Protein AF-A0A3B0YC83-F1 (afdb_monomer_lite)

Structure (mmCIF, N/CA/C/O backbone):
data_AF-A0A3B0YC83-F1
#
_entry.id   AF-A0A3B0YC83-F1
#
loop_
_atom_site.group_PDB
_atom_site.id
_atom_site.type_symbol
_atom_site.label_atom_id
_atom_site.label_alt_id
_atom_site.label_comp_id
_atom_site.label_asym_id
_atom_site.label_entity_id
_atom_site.label_seq_id
_atom_site.pdbx_PDB_ins_code
_atom_site.Cartn_x
_atom_site.Cartn_y
_atom_site.Cartn_z
_atom_site.occupancy
_atom_site.B_iso_or_equiv
_atom_site.auth_seq_id
_atom_site.auth_comp_id
_atom_site.auth_asym_id
_atom_site.auth_atom_id
_atom_site.pdbx_PDB_model_num
ATOM 1 N N . PRO A 1 1 ? -12.506 -24.930 13.832 1.00 79.00 1 PRO A N 1
ATOM 2 C CA . PRO A 1 1 ? -11.379 -23.990 14.072 1.00 79.00 1 PRO A CA 1
ATOM 3 C C . PRO A 1 1 ? -11.512 -22.737 13.192 1.00 79.00 1 PRO A C 1
ATOM 5 O O . PRO A 1 1 ? -11.864 -22.870 12.024 1.00 79.00 1 PRO A O 1
ATOM 8 N N . LYS A 1 2 ? -11.282 -21.534 13.737 1.00 77.00 2 LYS A N 1
ATOM 9 C CA . LYS A 1 2 ? -11.316 -20.292 12.945 1.00 77.00 2 LYS A CA 1
ATOM 10 C C . LYS A 1 2 ? -10.112 -20.264 11.984 1.00 77.00 2 LYS A C 1
ATOM 12 O O . LYS A 1 2 ? -9.010 -20.570 12.439 1.00 77.00 2 LYS A O 1
ATOM 17 N N . PRO A 1 3 ? -10.287 -19.893 10.701 1.00 84.69 3 PRO A N 1
ATOM 18 C CA . PRO A 1 3 ? -9.172 -19.749 9.769 1.00 84.69 3 PRO A CA 1
ATOM 19 C C . PRO A 1 3 ? -8.126 -18.753 10.277 1.00 84.69 3 PRO A C 1
ATOM 21 O O . PRO A 1 3 ? -8.469 -17.759 10.934 1.00 84.69 3 PRO A O 1
ATOM 24 N N . ALA A 1 4 ? -6.860 -19.010 9.945 1.00 89.06 4 ALA A N 1
ATOM 25 C CA . ALA A 1 4 ? -5.766 -18.103 10.262 1.00 89.06 4 ALA A CA 1
ATOM 26 C C . ALA A 1 4 ? -6.058 -16.706 9.691 1.00 89.06 4 ALA A C 1
ATOM 28 O O . ALA A 1 4 ? -6.498 -16.561 8.551 1.00 89.06 4 ALA A O 1
ATOM 29 N N . GLN A 1 5 ? -5.855 -15.673 10.510 1.00 91.50 5 GLN A N 1
ATOM 30 C CA . GLN A 1 5 ? -5.961 -14.294 10.039 1.00 91.50 5 GLN A CA 1
ATOM 31 C C . GLN A 1 5 ? -4.684 -13.916 9.276 1.00 91.50 5 GLN A C 1
ATOM 33 O O . GLN A 1 5 ? -3.607 -14.318 9.717 1.00 91.50 5 GLN A O 1
ATOM 38 N N . PRO A 1 6 ? -4.776 -13.108 8.203 1.00 92.88 6 PRO A N 1
ATOM 39 C CA . PRO A 1 6 ? -3.606 -12.672 7.440 1.00 92.88 6 PRO A CA 1
ATOM 40 C C . PRO A 1 6 ? -2.592 -11.923 8.307 1.00 92.88 6 PRO A C 1
ATOM 42 O O . PRO A 1 6 ? -1.394 -12.159 8.210 1.00 92.88 6 PRO A O 1
ATOM 45 N N . ILE A 1 7 ? -3.082 -11.053 9.196 1.00 94.69 7 ILE A N 1
ATOM 46 C CA . ILE A 1 7 ? -2.261 -10.362 10.190 1.00 94.69 7 ILE A CA 1
ATOM 47 C C . ILE A 1 7 ? -2.614 -10.932 11.573 1.00 94.69 7 ILE A C 1
ATOM 49 O O . ILE A 1 7 ? -3.711 -10.666 12.081 1.00 94.69 7 ILE A O 1
ATOM 53 N N . PRO A 1 8 ? -1.724 -11.719 12.206 1.00 91.88 8 PRO A N 1
ATOM 54 C CA . PRO A 1 8 ? -1.976 -12.292 13.523 1.00 91.88 8 PRO A CA 1
ATOM 55 C C . PRO A 1 8 ? -2.277 -11.219 14.573 1.00 91.88 8 PRO A C 1
ATOM 57 O O . PRO A 1 8 ? -1.617 -10.184 14.618 1.00 91.88 8 PRO A O 1
ATOM 60 N N . LYS A 1 9 ? -3.264 -11.483 15.440 1.00 89.31 9 LYS A N 1
ATOM 61 C CA . LYS A 1 9 ? -3.704 -10.577 16.523 1.00 89.31 9 LYS A CA 1
ATOM 62 C C . LYS A 1 9 ? -4.194 -9.193 16.050 1.00 89.31 9 LYS A C 1
ATOM 64 O O . LYS A 1 9 ? -4.366 -8.301 16.874 1.00 89.31 9 LYS A O 1
ATOM 69 N N . SER A 1 10 ? -4.452 -9.013 14.754 1.00 92.00 1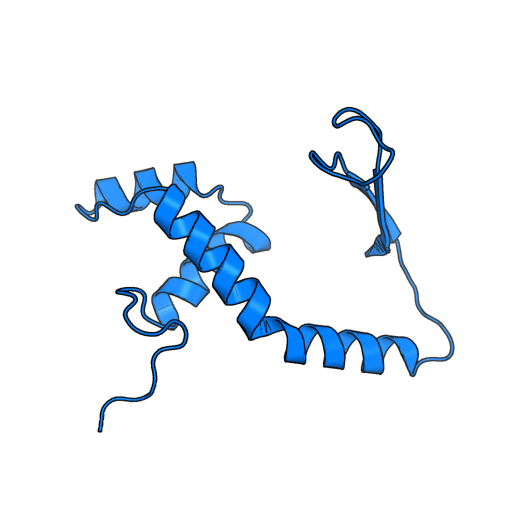0 SER A N 1
ATOM 70 C CA . SER A 1 10 ? -5.102 -7.813 14.220 1.00 92.00 10 SER A CA 1
ATOM 71 C C . SER A 1 10 ? -6.625 -7.929 14.298 1.00 92.00 10 SER A C 1
ATOM 73 O O . SER A 1 10 ? -7.181 -9.022 14.189 1.00 92.00 10 SER A O 1
ATOM 75 N N . MET A 1 11 ? -7.304 -6.788 14.431 1.00 91.31 11 MET A N 1
ATOM 76 C CA . MET A 1 11 ? -8.761 -6.699 14.266 1.00 91.31 11 MET A CA 1
ATOM 77 C C . MET A 1 11 ? -9.204 -6.724 12.795 1.00 91.31 11 MET A C 1
ATOM 79 O O . MET A 1 11 ? -10.385 -6.917 12.516 1.00 91.31 11 MET A O 1
ATOM 83 N N . ALA A 1 12 ? -8.277 -6.531 11.851 1.00 93.44 12 ALA A N 1
ATOM 84 C CA . ALA A 1 12 ? -8.607 -6.495 10.434 1.00 93.44 12 ALA A CA 1
ATOM 85 C C . ALA A 1 12 ? -8.912 -7.890 9.888 1.00 93.44 12 ALA A C 1
ATOM 87 O O . ALA A 1 12 ? -8.062 -8.782 9.906 1.00 93.44 12 ALA A O 1
ATOM 88 N N . SER A 1 13 ? -10.119 -8.049 9.348 1.00 94.12 13 SER A N 1
ATOM 89 C CA . SER A 1 13 ? -10.484 -9.223 8.562 1.00 94.12 13 SER A CA 1
ATOM 90 C C . SER A 1 13 ? -9.829 -9.172 7.172 1.00 94.12 13 SER A C 1
ATOM 92 O O . SER A 1 13 ? -9.499 -8.083 6.691 1.00 94.12 13 SER A O 1
ATOM 94 N N . PRO A 1 14 ? -9.694 -10.313 6.469 1.00 94.44 14 PRO A N 1
ATOM 95 C CA . PRO A 1 14 ? -9.212 -10.328 5.08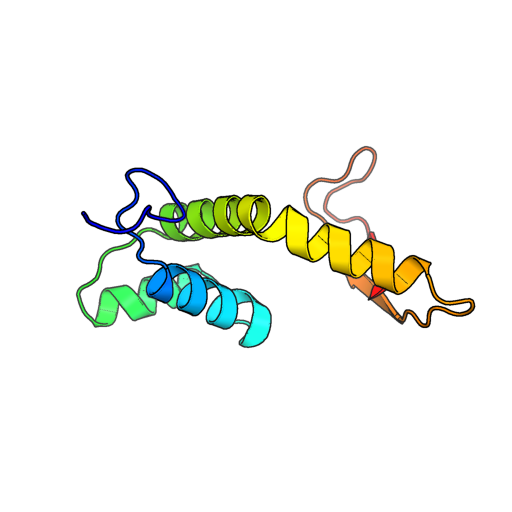6 1.00 94.44 14 PRO A CA 1
ATOM 96 C C . PRO A 1 14 ? -9.999 -9.385 4.166 1.00 94.44 14 PRO A C 1
ATOM 98 O O . PRO A 1 14 ? -9.407 -8.681 3.355 1.00 94.44 14 PRO A O 1
ATOM 101 N N . GLY A 1 15 ? -11.327 -9.327 4.330 1.00 95.75 15 GLY A N 1
ATOM 102 C CA . GLY A 1 15 ? -12.189 -8.446 3.541 1.00 95.75 15 GLY A CA 1
ATOM 103 C C . GLY A 1 15 ? -11.942 -6.963 3.819 1.00 95.75 15 GLY A C 1
ATOM 104 O O . GLY A 1 15 ? -11.909 -6.167 2.885 1.00 95.75 15 GLY A O 1
ATOM 105 N N . LEU A 1 16 ? -11.699 -6.590 5.082 1.00 95.69 16 LEU A N 1
ATOM 106 C CA . LEU A 1 16 ? -11.349 -5.211 5.427 1.00 95.69 16 LEU A CA 1
ATOM 107 C C . LEU A 1 16 ? -9.987 -4.820 4.842 1.00 95.69 16 LEU A C 1
ATOM 109 O O . LEU A 1 16 ? -9.857 -3.733 4.284 1.00 95.69 16 LEU A O 1
ATOM 113 N N . LEU A 1 17 ? -8.990 -5.709 4.924 1.00 97.12 17 LEU A N 1
ATOM 114 C CA . LEU A 1 17 ? -7.678 -5.480 4.312 1.00 97.12 17 LEU A CA 1
ATOM 115 C C . LEU A 1 17 ? -7.808 -5.274 2.801 1.00 97.12 17 LEU A C 1
ATOM 117 O O . LEU A 1 17 ? -7.328 -4.267 2.292 1.00 97.12 17 LEU A O 1
ATOM 121 N N . ALA A 1 18 ? -8.526 -6.166 2.112 1.00 96.94 18 ALA A N 1
ATOM 122 C CA . ALA A 1 18 ? -8.767 -6.056 0.677 1.00 96.94 18 ALA A CA 1
ATOM 123 C C . ALA A 1 18 ? -9.463 -4.736 0.310 1.00 96.94 18 ALA A C 1
ATOM 125 O O . ALA A 1 18 ? -9.018 -4.042 -0.601 1.00 96.94 18 ALA A O 1
ATOM 126 N N . HIS A 1 19 ? -10.504 -4.344 1.050 1.00 97.06 19 HIS A N 1
ATOM 127 C CA . HIS A 1 19 ? -11.223 -3.095 0.806 1.00 97.06 19 HIS A CA 1
ATOM 128 C C . HIS A 1 19 ? -10.324 -1.858 0.950 1.00 97.06 19 HIS A C 1
ATOM 130 O O . HIS A 1 19 ? -10.324 -0.998 0.069 1.00 97.06 19 HIS A O 1
ATOM 136 N N . VAL A 1 20 ? -9.539 -1.773 2.030 1.00 97.44 20 VAL A N 1
ATOM 137 C CA . VAL A 1 20 ? -8.614 -0.650 2.273 1.00 97.44 20 VAL A CA 1
ATOM 138 C C . VAL A 1 20 ? -7.532 -0.599 1.191 1.00 97.44 20 VAL A C 1
ATOM 140 O O . VAL A 1 20 ? -7.209 0.487 0.704 1.00 97.44 20 VAL A O 1
ATOM 143 N N . THR A 1 21 ? -6.996 -1.756 0.784 1.00 97.62 21 THR A N 1
ATOM 144 C CA . THR A 1 21 ? -5.991 -1.872 -0.283 1.00 97.62 21 THR A CA 1
ATOM 145 C C . THR A 1 21 ? -6.542 -1.403 -1.627 1.00 97.62 21 THR A C 1
ATOM 147 O O . THR A 1 21 ? -5.949 -0.512 -2.231 1.00 97.62 21 THR A O 1
ATOM 150 N N . VAL A 1 22 ? -7.686 -1.930 -2.072 1.00 98.00 22 VAL A N 1
ATOM 151 C CA . VAL A 1 22 ? -8.320 -1.526 -3.342 1.00 98.00 22 VAL A CA 1
ATOM 152 C C . VAL A 1 22 ? -8.648 -0.038 -3.315 1.00 98.00 22 VAL A C 1
ATOM 154 O O . VAL A 1 22 ? -8.183 0.704 -4.176 1.00 98.00 22 VAL A O 1
ATOM 157 N N . SER A 1 23 ? -9.310 0.431 -2.256 1.00 98.12 23 SER A N 1
ATOM 158 C CA . SER A 1 23 ? -9.648 1.848 -2.113 1.00 98.12 23 SER A CA 1
ATOM 159 C C . SER A 1 23 ? -8.405 2.738 -2.209 1.00 98.12 23 SER A C 1
ATOM 161 O O . SER A 1 23 ? -8.411 3.773 -2.869 1.00 98.12 23 SER A O 1
ATOM 163 N N . LYS A 1 24 ? -7.301 2.348 -1.559 1.00 97.56 24 LYS A N 1
ATOM 164 C CA . LYS A 1 24 ? -6.074 3.151 -1.547 1.00 97.56 24 LYS A CA 1
ATOM 165 C C . LYS A 1 24 ? -5.390 3.191 -2.909 1.00 97.56 24 LYS A C 1
ATOM 167 O O . LYS A 1 24 ? -4.988 4.272 -3.334 1.00 97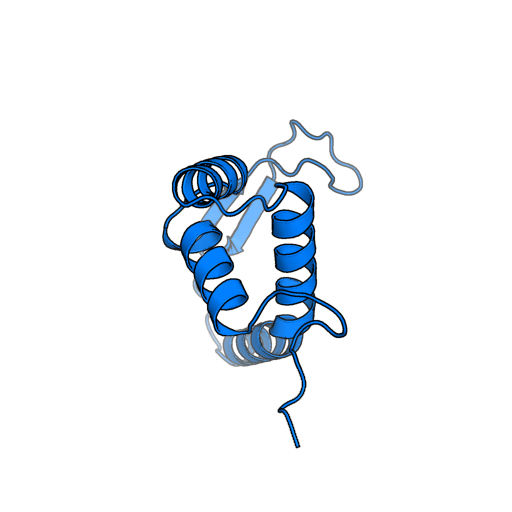.56 24 LYS A O 1
ATOM 172 N N . TYR A 1 25 ? -5.177 2.029 -3.518 1.00 95.56 25 TYR A N 1
ATOM 173 C CA . TYR A 1 25 ? -4.277 1.885 -4.661 1.00 95.56 25 TYR A CA 1
ATOM 174 C C . TYR A 1 25 ? -5.012 1.895 -6.002 1.00 95.56 25 TYR A C 1
ATOM 176 O O . TYR A 1 25 ? -4.525 2.526 -6.931 1.00 95.56 25 TYR A O 1
ATOM 184 N N . GLN A 1 26 ? -6.182 1.257 -6.090 1.00 97.06 26 GLN A N 1
ATOM 185 C CA . GLN A 1 26 ? -6.989 1.220 -7.312 1.00 97.06 26 GLN A CA 1
ATOM 186 C C . GLN A 1 26 ? -7.860 2.474 -7.446 1.00 97.06 26 GLN A C 1
ATOM 188 O O . GLN A 1 26 ? -7.898 3.085 -8.510 1.00 97.06 26 GLN A O 1
ATOM 193 N N . ASP A 1 27 ? -8.512 2.892 -6.357 1.00 97.94 27 ASP A N 1
ATOM 194 C CA . ASP A 1 27 ? -9.473 4.008 -6.386 1.00 97.94 27 ASP A CA 1
ATOM 195 C C . ASP A 1 27 ? -8.852 5.357 -5.984 1.00 97.94 27 ASP A C 1
ATOM 197 O O . ASP A 1 27 ? -9.550 6.363 -5.840 1.00 97.94 27 ASP A O 1
ATOM 201 N N . ALA A 1 28 ? -7.535 5.390 -5.757 1.00 96.75 28 ALA A N 1
ATOM 202 C CA . ALA A 1 28 ? -6.789 6.581 -5.351 1.00 96.75 28 ALA A CA 1
ATOM 203 C C . ALA A 1 28 ? -7.401 7.318 -4.134 1.00 96.75 28 ALA A C 1
ATOM 205 O O . ALA A 1 28 ? -7.406 8.554 -4.062 1.00 96.75 28 ALA A O 1
ATOM 206 N N . LEU A 1 29 ? -7.920 6.573 -3.149 1.00 98.06 29 LEU A N 1
ATOM 207 C CA . LEU A 1 29 ? -8.514 7.097 -1.917 1.00 98.06 29 LEU A CA 1
ATOM 208 C C . LEU A 1 29 ? -7.478 7.112 -0.774 1.00 98.06 29 LEU A C 1
ATOM 210 O O . LEU A 1 29 ? -7.234 6.074 -0.151 1.00 98.06 29 LEU A O 1
ATOM 214 N N . PRO A 1 30 ? -6.879 8.270 -0.421 1.00 97.62 30 PRO A N 1
ATOM 215 C CA . PRO A 1 30 ? -5.828 8.329 0.589 1.00 97.62 30 PRO A CA 1
ATOM 216 C C . PRO A 1 30 ? -6.326 7.889 1.968 1.00 97.62 30 PRO A C 1
ATOM 218 O O . PRO A 1 30 ? -7.470 8.150 2.341 1.00 97.62 30 PRO A O 1
ATOM 221 N N . LEU A 1 31 ? -5.436 7.308 2.778 1.00 98.06 31 LEU A N 1
ATOM 222 C CA . LEU A 1 31 ? -5.798 6.711 4.072 1.00 98.06 31 LEU A CA 1
ATOM 223 C C . LEU A 1 31 ? -6.446 7.688 5.063 1.00 98.06 31 LEU A C 1
ATOM 225 O O . LEU A 1 31 ? -7.342 7.292 5.796 1.00 98.06 31 LEU A O 1
ATOM 229 N N . TYR A 1 32 ? -6.055 8.968 5.064 1.00 97.69 32 TYR A N 1
ATOM 230 C CA . TYR A 1 32 ? -6.713 9.974 5.915 1.00 97.69 32 TYR A CA 1
ATOM 231 C C . TYR A 1 32 ? -8.180 10.202 5.508 1.00 97.69 32 TYR A C 1
ATOM 233 O O . TYR A 1 32 ? -9.008 10.602 6.321 1.00 97.69 32 TYR A O 1
ATOM 241 N N . ARG A 1 33 ? -8.513 10.000 4.225 1.00 98.00 33 ARG A N 1
ATOM 242 C CA . ARG A 1 33 ? -9.884 10.130 3.726 1.00 98.00 33 ARG A CA 1
ATOM 243 C C . ARG A 1 33 ? -10.691 8.892 4.099 1.00 98.00 33 ARG A C 1
ATOM 245 O O . ARG A 1 33 ? -11.836 9.041 4.505 1.00 98.00 33 ARG A O 1
ATOM 252 N N . GLN A 1 34 ? -10.078 7.710 4.026 1.00 98.00 34 GLN A N 1
ATOM 253 C CA . GLN A 1 34 ? -10.685 6.463 4.498 1.00 98.00 34 GLN A CA 1
ATOM 254 C C . GLN A 1 34 ? -10.981 6.505 6.004 1.00 98.00 34 GLN A C 1
ATOM 256 O O . GLN A 1 34 ? -12.097 6.194 6.399 1.00 98.00 34 GLN A O 1
ATOM 261 N N . GLU A 1 35 ? -10.039 6.980 6.825 1.00 98.06 35 GLU A N 1
ATOM 262 C CA . GLU A 1 35 ? -10.237 7.222 8.265 1.00 98.06 35 GLU A CA 1
ATOM 263 C C . GLU A 1 35 ? -11.485 8.082 8.520 1.00 98.06 35 GLU A C 1
ATOM 265 O O . GLU A 1 35 ? -12.382 7.673 9.252 1.00 98.06 35 GLU A O 1
ATOM 270 N N . LYS A 1 36 ? -11.617 9.224 7.830 1.00 98.00 36 LYS A N 1
ATOM 271 C CA . LYS A 1 36 ? -12.808 10.083 7.946 1.00 98.00 36 LYS A CA 1
ATOM 272 C C . LYS A 1 36 ? -14.100 9.402 7.487 1.00 98.00 36 LYS A C 1
ATOM 274 O O . LYS A 1 36 ? -15.162 9.720 8.010 1.00 98.00 36 LYS A O 1
ATOM 279 N N . ILE A 1 37 ? -14.048 8.523 6.485 1.00 97.69 37 ILE A N 1
ATOM 280 C CA . ILE A 1 37 ? -15.223 7.772 6.010 1.00 97.69 37 ILE A CA 1
ATOM 281 C C . ILE A 1 37 ? -15.663 6.756 7.067 1.00 97.69 37 ILE A C 1
ATOM 283 O O . ILE A 1 37 ? -16.849 6.687 7.376 1.00 97.69 37 ILE A O 1
ATOM 287 N N . LEU A 1 38 ? -14.717 6.029 7.660 1.00 96.25 38 LEU A N 1
ATOM 288 C CA . LEU A 1 38 ? -14.981 5.078 8.741 1.00 96.25 38 LEU A CA 1
ATOM 289 C C . LEU A 1 38 ? -15.539 5.788 9.984 1.00 96.25 38 LEU A C 1
ATOM 291 O O . LEU A 1 38 ? -16.535 5.347 10.555 1.00 96.25 38 LEU A O 1
ATOM 295 N N . GLN A 1 39 ? -14.998 6.956 10.332 1.00 97.69 39 GLN A N 1
ATOM 296 C CA . GLN A 1 39 ? -15.506 7.762 11.446 1.00 97.69 39 GLN A CA 1
ATOM 297 C C . GLN A 1 39 ? -16.978 8.168 11.267 1.00 97.69 39 GLN A C 1
ATOM 299 O O . GLN A 1 39 ? -17.726 8.184 12.241 1.00 97.69 39 GLN A O 1
ATOM 304 N N . ARG A 1 40 ? -17.442 8.437 10.034 1.00 97.31 40 ARG A N 1
ATOM 305 C CA . ARG A 1 40 ? -18.859 8.778 9.770 1.00 97.31 40 ARG A CA 1
ATOM 306 C C . ARG A 1 40 ? -19.827 7.648 10.099 1.00 97.31 40 ARG A C 1
ATOM 308 O O . ARG A 1 40 ? -20.984 7.925 10.390 1.00 97.31 40 ARG A O 1
ATOM 315 N N . ILE A 1 41 ? -19.368 6.401 10.040 1.00 96.06 41 ILE A N 1
ATOM 316 C CA . ILE A 1 41 ? -20.166 5.222 10.395 1.00 96.06 41 ILE A CA 1
ATOM 317 C C . ILE A 1 41 ? -19.881 4.742 11.828 1.00 96.06 41 ILE A C 1
ATOM 319 O O . ILE A 1 41 ? -20.239 3.624 12.184 1.00 96.06 41 ILE A O 1
ATOM 323 N N . GLY A 1 42 ? -19.234 5.575 12.652 1.00 96.38 42 GLY A N 1
ATOM 324 C CA . GLY A 1 42 ? -18.933 5.272 14.053 1.00 96.38 42 GLY A CA 1
ATOM 325 C C . GLY A 1 42 ? -17.739 4.337 14.259 1.00 96.38 42 GLY A C 1
ATOM 326 O O . GLY A 1 42 ? -17.562 3.814 15.356 1.00 96.38 42 GLY A O 1
ATOM 327 N N . VAL A 1 43 ? -16.922 4.111 13.227 1.00 96.12 43 VAL A N 1
ATOM 328 C CA . VAL A 1 43 ? -15.742 3.242 13.293 1.00 96.12 43 VAL A CA 1
ATOM 329 C C . VAL A 1 43 ? -14.488 4.098 13.451 1.00 96.12 43 VAL A C 1
ATOM 331 O O . VAL A 1 43 ? -14.040 4.743 12.503 1.00 96.12 43 VAL A O 1
ATOM 334 N N . ASP A 1 44 ? -13.907 4.085 14.649 1.00 95.94 44 ASP A N 1
ATOM 335 C CA . ASP A 1 44 ? -12.669 4.809 14.940 1.00 95.94 44 ASP A CA 1
ATOM 336 C C . ASP A 1 44 ? -11.441 3.924 14.690 1.00 95.94 44 ASP A C 1
ATOM 338 O O . ASP A 1 44 ? -11.069 3.077 15.505 1.00 95.94 44 ASP A O 1
ATOM 342 N N . ILE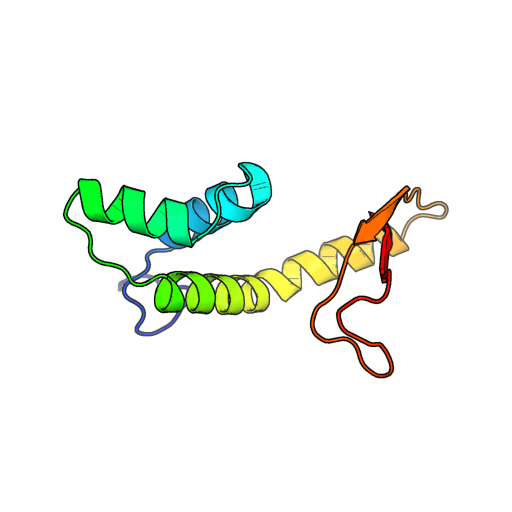 A 1 45 ? -10.831 4.085 13.514 1.00 96.12 45 ILE A N 1
ATOM 343 C CA . ILE A 1 45 ? -9.589 3.407 13.135 1.00 96.12 45 ILE A CA 1
ATOM 344 C C . ILE A 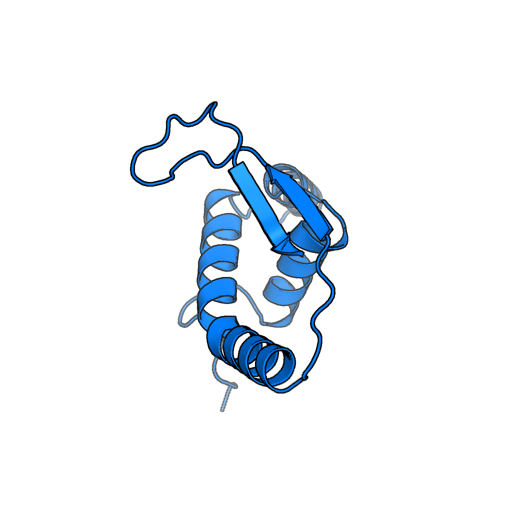1 45 ? -8.576 4.478 12.728 1.00 96.12 45 ILE A C 1
ATOM 346 O O . ILE A 1 45 ? -8.726 5.075 11.657 1.00 96.12 45 ILE A O 1
ATOM 350 N N . PRO A 1 46 ? -7.511 4.688 13.524 1.00 96.38 46 PRO A N 1
ATOM 351 C CA . PRO A 1 46 ? -6.502 5.689 13.217 1.00 96.38 46 PRO A CA 1
ATOM 352 C C . PRO A 1 46 ? -5.806 5.425 11.883 1.00 96.38 46 PRO A C 1
ATOM 354 O O . PRO A 1 46 ? -5.479 4.281 11.544 1.00 96.38 46 PRO A O 1
ATOM 357 N N . ARG A 1 47 ? -5.442 6.492 11.170 1.00 97.12 47 ARG A N 1
ATOM 358 C CA . ARG A 1 47 ? -4.654 6.426 9.928 1.00 97.12 47 ARG A CA 1
ATOM 359 C C . ARG A 1 47 ? -3.367 5.612 10.080 1.00 97.12 47 ARG A C 1
ATOM 361 O O . ARG A 1 47 ? -2.974 4.935 9.134 1.00 97.12 47 ARG A O 1
ATOM 368 N N . SER A 1 48 ? -2.718 5.671 11.245 1.00 97.31 48 SER A N 1
ATOM 369 C CA . SER A 1 48 ? -1.514 4.887 11.563 1.00 97.31 48 SER A CA 1
ATOM 370 C C . SER A 1 48 ? -1.774 3.377 11.537 1.00 97.31 48 SER A C 1
ATOM 372 O O . SER A 1 48 ? -0.947 2.603 11.056 1.00 97.31 48 SER A O 1
ATOM 374 N N . THR A 1 49 ? -2.950 2.951 11.993 1.00 97.12 49 THR A N 1
ATOM 375 C CA . THR A 1 49 ? -3.385 1.552 11.941 1.00 97.12 49 THR A CA 1
ATOM 376 C C . THR A 1 49 ? -3.604 1.120 10.497 1.00 97.12 49 THR A C 1
ATOM 378 O O . THR A 1 49 ? -3.052 0.105 10.074 1.00 97.12 49 THR A O 1
ATOM 381 N N . LEU A 1 50 ? -4.311 1.936 9.705 1.00 97.75 50 LEU A N 1
ATOM 382 C CA . LEU A 1 50 ? -4.501 1.680 8.274 1.00 97.75 50 LEU A CA 1
ATOM 383 C C . LEU A 1 50 ? -3.160 1.599 7.529 1.00 97.75 50 LEU A C 1
ATOM 385 O O . LEU A 1 50 ? -2.969 0.710 6.701 1.00 97.75 50 LEU A O 1
ATOM 389 N N . SER A 1 51 ? -2.203 2.487 7.822 1.00 97.25 51 SER A N 1
ATOM 390 C CA . SER A 1 51 ? -0.885 2.451 7.177 1.00 97.25 51 SER A CA 1
ATOM 391 C C . SER A 1 51 ? -0.094 1.204 7.555 1.00 97.25 51 SER A C 1
ATOM 393 O O . SER A 1 51 ? 0.489 0.578 6.673 1.00 97.25 51 SER A O 1
ATOM 395 N N . ASN A 1 52 ? -0.124 0.803 8.829 1.00 97.19 52 ASN A N 1
ATOM 396 C CA . ASN A 1 52 ? 0.539 -0.415 9.291 1.00 97.19 52 ASN A CA 1
ATOM 397 C C . ASN A 1 52 ? -0.056 -1.663 8.631 1.00 97.19 52 ASN A C 1
ATOM 399 O O . ASN A 1 52 ? 0.685 -2.561 8.236 1.00 97.19 52 ASN A O 1
ATOM 403 N N . TRP A 1 53 ? -1.378 -1.707 8.442 1.00 97.50 53 TRP A N 1
ATOM 404 C CA . TRP A 1 53 ? -2.016 -2.781 7.682 1.00 97.50 53 TRP A CA 1
ATOM 405 C C . TRP A 1 53 ? -1.538 -2.826 6.236 1.00 97.50 53 TRP A C 1
ATOM 407 O O . TRP A 1 53 ? -1.235 -3.909 5.754 1.00 97.50 53 TRP A O 1
ATOM 417 N N . MET A 1 54 ? -1.407 -1.685 5.556 1.00 97.62 54 MET A N 1
ATOM 418 C CA . MET A 1 54 ? -0.911 -1.665 4.173 1.00 97.62 54 MET A CA 1
ATOM 419 C C . MET A 1 54 ? 0.538 -2.140 4.054 1.00 97.62 54 MET A C 1
ATOM 421 O O . MET A 1 54 ? 0.856 -2.842 3.100 1.00 97.62 54 MET A O 1
ATOM 425 N N . ILE A 1 55 ? 1.395 -1.823 5.030 1.00 96.38 55 ILE A N 1
ATOM 426 C CA . ILE A 1 55 ? 2.767 -2.351 5.082 1.00 96.38 55 ILE A CA 1
ATOM 427 C C . ILE A 1 55 ? 2.733 -3.881 5.188 1.00 96.38 55 ILE A C 1
ATOM 429 O O . ILE A 1 55 ? 3.355 -4.572 4.386 1.00 96.38 55 ILE A O 1
ATOM 433 N N . LYS A 1 56 ? 1.946 -4.419 6.128 1.00 97.25 56 LYS A N 1
ATOM 434 C CA . LYS A 1 56 ? 1.827 -5.870 6.330 1.00 97.25 56 LYS A CA 1
ATOM 435 C C . LYS A 1 56 ? 1.182 -6.596 5.159 1.00 97.25 56 LYS A C 1
ATOM 437 O O . LYS A 1 56 ? 1.626 -7.682 4.814 1.00 97.25 56 LYS A O 1
ATOM 442 N N . VAL A 1 57 ? 0.180 -6.006 4.517 1.00 96.88 57 VAL A N 1
ATOM 443 C CA . VAL A 1 57 ? -0.390 -6.563 3.284 1.00 96.88 57 VAL A CA 1
ATOM 444 C C . VAL A 1 57 ? 0.667 -6.605 2.183 1.00 96.88 57 VAL A C 1
ATOM 446 O O . VAL A 1 57 ? 0.783 -7.637 1.534 1.00 96.88 57 VAL A O 1
ATOM 449 N N . GLY A 1 58 ? 1.483 -5.556 2.033 1.00 95.75 58 GLY A N 1
ATOM 450 C CA . GLY A 1 58 ? 2.607 -5.544 1.093 1.00 95.75 58 GLY A CA 1
ATOM 451 C C . GLY A 1 58 ? 3.562 -6.722 1.308 1.00 95.75 58 GLY A C 1
ATOM 452 O O . GLY A 1 58 ? 3.815 -7.476 0.369 1.00 95.75 58 GLY A O 1
ATOM 453 N N . GLU A 1 59 ? 3.998 -6.940 2.555 1.00 96.50 59 GLU A N 1
ATOM 454 C CA . GLU A 1 59 ? 4.828 -8.093 2.945 1.00 96.50 59 GLU A CA 1
ATOM 455 C C . GLU A 1 59 ? 4.153 -9.434 2.588 1.00 96.50 59 GLU A C 1
ATOM 457 O O . GLU A 1 59 ? 4.785 -10.319 2.014 1.00 96.50 59 GLU A O 1
ATOM 462 N N . LEU A 1 60 ? 2.856 -9.582 2.882 1.00 95.38 60 LEU A N 1
ATOM 463 C CA . LEU A 1 60 ? 2.093 -10.807 2.607 1.00 95.38 60 LEU A CA 1
ATOM 464 C C . LEU A 1 60 ? 1.921 -11.081 1.107 1.00 95.38 60 LEU A C 1
ATOM 466 O O . LEU A 1 60 ? 1.865 -12.239 0.700 1.00 95.38 60 LEU A O 1
ATOM 470 N N . THR A 1 61 ? 1.827 -10.036 0.285 1.00 96.00 61 THR A N 1
ATOM 471 C CA . THR A 1 61 ? 1.663 -10.156 -1.173 1.00 96.00 61 THR A CA 1
ATOM 472 C C . THR A 1 61 ? 2.975 -10.370 -1.925 1.00 96.00 61 THR A C 1
ATOM 474 O O . THR A 1 61 ? 2.942 -10.652 -3.122 1.00 96.00 61 THR A O 1
ATOM 477 N N . GLN A 1 62 ? 4.124 -10.303 -1.244 1.00 96.81 62 GLN A N 1
ATOM 478 C CA . GLN A 1 62 ? 5.443 -10.457 -1.862 1.00 96.81 62 GLN A CA 1
ATOM 479 C C . GLN A 1 62 ? 5.593 -11.721 -2.732 1.00 96.81 62 GLN A C 1
ATOM 481 O O . GLN A 1 62 ? 6.156 -11.603 -3.818 1.00 96.81 62 GLN A O 1
ATOM 486 N N . PRO A 1 63 ? 5.075 -12.910 -2.357 1.00 97.31 63 PRO A N 1
ATOM 487 C CA . PRO A 1 63 ? 5.171 -14.092 -3.216 1.00 97.31 63 PRO A CA 1
ATOM 488 C C . PRO A 1 63 ? 4.471 -13.921 -4.571 1.00 97.31 63 PRO A C 1
ATOM 490 O O . PRO A 1 63 ? 4.967 -14.407 -5.582 1.00 97.31 63 PRO A O 1
ATOM 493 N N . VAL A 1 64 ? 3.348 -13.196 -4.610 1.00 96.81 64 VAL A N 1
ATOM 494 C CA . VAL A 1 64 ? 2.619 -12.904 -5.856 1.00 96.81 64 VAL A CA 1
ATOM 495 C C . VAL A 1 64 ? 3.400 -11.908 -6.709 1.00 96.81 64 VAL A C 1
ATOM 497 O O . VAL A 1 64 ? 3.496 -12.081 -7.919 1.00 96.81 64 VAL A O 1
ATOM 500 N N . ILE A 1 65 ? 4.005 -10.898 -6.076 1.00 95.31 65 ILE A N 1
ATOM 501 C CA . ILE A 1 65 ? 4.881 -9.929 -6.749 1.00 95.31 65 ILE A CA 1
ATOM 502 C C . ILE A 1 65 ? 6.096 -10.641 -7.361 1.00 95.31 65 ILE A C 1
ATOM 504 O O . ILE A 1 65 ? 6.456 -10.363 -8.503 1.00 95.31 65 ILE A O 1
ATOM 508 N N . ASN A 1 66 ? 6.700 -11.583 -6.632 1.00 96.94 66 ASN A N 1
ATOM 509 C CA . ASN A 1 66 ? 7.821 -12.382 -7.124 1.00 96.94 66 ASN A CA 1
ATOM 510 C C . ASN A 1 66 ? 7.409 -13.232 -8.329 1.00 96.94 66 ASN A C 1
ATOM 512 O O . ASN A 1 66 ? 8.080 -13.189 -9.351 1.00 96.94 66 ASN A O 1
ATOM 516 N N . LEU A 1 67 ? 6.271 -13.930 -8.247 1.00 97.69 67 LEU A N 1
ATOM 517 C CA . LEU A 1 67 ? 5.768 -14.730 -9.364 1.00 97.69 67 LEU A CA 1
ATOM 518 C C . LEU A 1 67 ? 5.487 -13.873 -10.606 1.00 97.69 67 LEU A C 1
ATOM 520 O O . LEU A 1 67 ? 5.823 -14.266 -11.719 1.00 97.69 67 LEU A O 1
ATOM 524 N N . LEU A 1 68 ? 4.892 -12.693 -10.422 1.00 95.31 68 LEU A N 1
ATOM 525 C CA . LEU A 1 68 ? 4.648 -11.753 -11.514 1.00 95.31 68 LEU A CA 1
ATOM 526 C C . LEU A 1 68 ? 5.963 -11.288 -12.151 1.00 95.31 68 LEU A C 1
ATOM 528 O O . LEU A 1 68 ? 6.063 -11.237 -13.374 1.00 95.31 68 LEU A O 1
ATOM 532 N N . ARG A 1 69 ? 6.986 -11.006 -11.340 1.00 94.06 69 ARG A N 1
ATOM 533 C CA . ARG A 1 69 ? 8.329 -10.669 -11.823 1.00 94.06 69 ARG A CA 1
ATOM 534 C C . ARG A 1 69 ? 8.949 -11.816 -12.622 1.00 94.06 69 ARG A C 1
ATOM 536 O O . ARG A 1 69 ? 9.444 -11.569 -13.716 1.00 94.06 69 ARG A O 1
ATOM 543 N N . ASP A 1 70 ? 8.917 -13.038 -12.098 1.00 96.62 70 ASP A N 1
ATOM 544 C CA . ASP A 1 70 ? 9.484 -14.214 -12.767 1.00 96.62 70 ASP A CA 1
ATOM 545 C C . ASP A 1 70 ? 8.793 -14.456 -14.115 1.00 96.62 70 ASP A C 1
ATOM 547 O O . ASP A 1 70 ? 9.454 -14.686 -15.127 1.00 96.62 70 ASP A O 1
ATOM 551 N N . GLN A 1 71 ? 7.465 -14.310 -14.152 1.00 95.56 71 GLN A N 1
ATOM 552 C CA . GLN A 1 71 ? 6.690 -14.417 -15.382 1.00 95.56 71 GLN A CA 1
ATOM 553 C C . GLN A 1 71 ? 7.059 -13.321 -16.387 1.00 95.56 71 GLN A C 1
ATOM 555 O O . GLN A 1 71 ? 7.240 -13.626 -17.563 1.00 95.56 71 GLN A O 1
ATOM 560 N N . LEU A 1 72 ? 7.187 -12.062 -15.957 1.00 93.62 72 LEU A N 1
ATOM 561 C CA . LEU A 1 72 ? 7.591 -10.961 -16.838 1.00 93.62 72 LEU A CA 1
ATOM 562 C C . LEU A 1 72 ? 8.979 -11.201 -17.441 1.00 93.62 72 LEU A C 1
ATOM 564 O O . LEU A 1 72 ? 9.156 -11.025 -18.641 1.00 93.62 72 LEU A O 1
ATOM 568 N N . LEU A 1 73 ? 9.936 -11.662 -16.633 1.00 94.19 73 LEU A N 1
ATOM 569 C CA . LEU A 1 73 ? 11.308 -11.944 -17.067 1.00 94.19 73 LEU A CA 1
ATOM 570 C C . LEU A 1 73 ? 11.438 -13.196 -17.949 1.00 94.19 73 LEU A C 1
ATOM 572 O O . LEU A 1 73 ? 12.507 -13.421 -18.510 1.00 94.19 73 LEU A O 1
ATOM 576 N N . SER A 1 74 ? 10.381 -14.005 -18.079 1.00 96.62 74 SER A N 1
ATOM 577 C CA . SER A 1 74 ? 10.372 -15.179 -18.963 1.00 96.62 74 SER A CA 1
ATOM 578 C C . SER A 1 74 ? 10.135 -14.844 -20.441 1.00 96.62 74 SER A C 1
ATOM 580 O O . SER A 1 74 ? 10.370 -15.694 -21.297 1.00 96.62 74 SER A 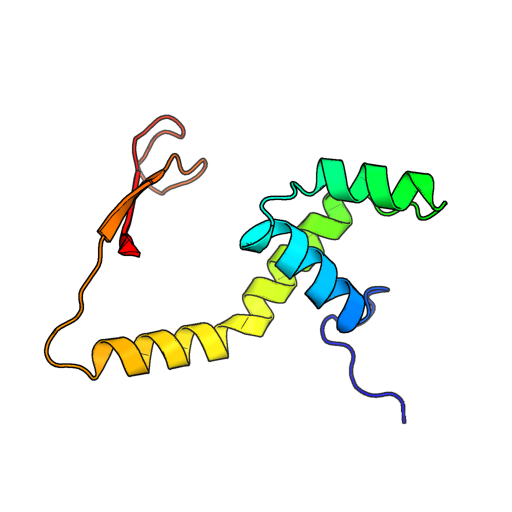O 1
ATOM 582 N N . TYR A 1 75 ? 9.665 -13.631 -20.749 1.00 95.25 75 TYR A N 1
ATOM 583 C CA . TYR A 1 75 ? 9.411 -13.190 -22.120 1.00 95.25 75 TYR A CA 1
ATOM 584 C C . TYR A 1 75 ? 10.660 -12.576 -22.756 1.00 95.25 75 TYR A C 1
ATOM 586 O O . TYR A 1 75 ? 11.425 -11.875 -22.097 1.00 95.25 75 TYR A O 1
ATOM 594 N N . ASP A 1 76 ? 10.809 -12.758 -24.070 1.00 96.38 76 ASP A N 1
ATOM 595 C CA . ASP A 1 76 ? 11.923 -12.184 -24.840 1.00 96.38 76 ASP A CA 1
ATOM 596 C C . ASP A 1 76 ? 11.870 -10.648 -24.925 1.00 96.38 76 ASP A C 1
ATOM 598 O O . ASP A 1 76 ? 12.892 -9.988 -25.115 1.00 96.38 76 ASP A O 1
ATOM 602 N N . ILE A 1 77 ? 10.669 -10.067 -24.814 1.00 94.62 77 ILE A N 1
ATOM 603 C CA . ILE A 1 77 ? 10.423 -8.626 -24.916 1.00 94.62 77 ILE A CA 1
ATOM 604 C C . ILE A 1 77 ? 9.491 -8.198 -23.783 1.00 94.62 77 ILE A C 1
ATOM 606 O O . ILE A 1 77 ? 8.390 -8.730 -23.643 1.00 94.62 77 ILE A O 1
ATOM 610 N N . ILE A 1 78 ? 9.913 -7.188 -23.019 1.00 92.00 78 ILE A N 1
ATOM 611 C CA . ILE A 1 78 ? 9.111 -6.534 -21.981 1.00 92.00 78 ILE A CA 1
ATOM 612 C C . ILE A 1 78 ? 8.903 -5.080 -22.399 1.00 92.00 78 ILE A C 1
ATOM 614 O O . ILE A 1 78 ? 9.863 -4.355 -22.658 1.00 92.00 78 ILE A O 1
ATOM 618 N N . LEU A 1 79 ? 7.642 -4.659 -22.471 1.00 89.88 79 LEU A N 1
ATOM 619 C CA . LEU A 1 79 ? 7.270 -3.262 -22.675 1.00 89.88 79 LEU A CA 1
ATOM 620 C C . LEU A 1 79 ? 7.083 -2.614 -21.305 1.00 89.88 79 LEU A C 1
ATOM 622 O O . LEU A 1 79 ? 6.404 -3.186 -20.456 1.00 89.88 79 LEU A O 1
ATOM 626 N N . MET A 1 80 ? 7.685 -1.445 -21.101 1.00 89.75 80 MET A N 1
ATOM 627 C CA . MET A 1 80 ? 7.553 -0.667 -19.869 1.00 89.75 80 MET A CA 1
ATOM 628 C C . MET A 1 80 ? 7.460 0.815 -20.213 1.00 89.75 80 MET A C 1
ATOM 630 O O . MET A 1 80 ? 8.149 1.274 -21.128 1.00 89.75 80 MET A O 1
ATOM 634 N N . ASP A 1 81 ? 6.645 1.554 -19.469 1.00 91.88 81 ASP A N 1
ATOM 635 C CA . ASP A 1 81 ? 6.546 3.009 -19.560 1.00 91.88 81 ASP A CA 1
ATOM 636 C C . ASP A 1 81 ? 7.213 3.686 -18.356 1.00 91.88 81 ASP A C 1
ATOM 638 O O . ASP A 1 81 ? 7.196 3.189 -17.224 1.00 91.88 81 ASP A O 1
ATOM 642 N N . GLU A 1 82 ? 7.833 4.836 -18.603 1.00 90.81 82 GLU A N 1
ATOM 643 C CA . GLU A 1 82 ? 8.529 5.599 -17.573 1.00 90.81 82 GLU A CA 1
ATOM 644 C C . GLU A 1 82 ? 7.544 6.511 -16.838 1.00 90.81 82 GLU A C 1
ATOM 646 O O . GLU A 1 82 ? 7.063 7.511 -17.368 1.00 90.81 82 GLU A O 1
ATOM 651 N N . THR A 1 83 ? 7.305 6.228 -15.559 1.00 90.06 83 THR A N 1
ATOM 652 C CA . THR A 1 83 ? 6.526 7.099 -14.680 1.00 90.06 83 THR A CA 1
ATOM 653 C C . THR A 1 83 ? 7.431 7.791 -13.674 1.00 90.06 83 THR A C 1
ATOM 655 O O . THR A 1 83 ? 8.167 7.171 -12.906 1.00 90.06 83 THR A O 1
ATOM 658 N N . THR A 1 84 ? 7.356 9.116 -13.627 1.00 91.88 84 THR A N 1
ATOM 659 C CA . THR A 1 84 ? 8.209 9.913 -12.744 1.00 91.88 84 THR A CA 1
ATOM 660 C C . THR A 1 84 ? 7.517 10.153 -11.410 1.00 91.88 84 THR A C 1
ATOM 662 O O . THR A 1 84 ? 6.375 10.612 -11.383 1.00 91.88 84 THR A O 1
ATOM 665 N N . VAL A 1 85 ? 8.212 9.900 -10.303 1.00 90.69 85 VAL A N 1
ATOM 666 C CA . VAL A 1 85 ? 7.681 10.051 -8.940 1.00 90.69 85 VAL A CA 1
ATOM 667 C C . VAL A 1 85 ? 8.688 10.760 -8.031 1.00 90.69 85 VAL A C 1
ATOM 669 O O . VAL A 1 85 ? 9.875 10.844 -8.342 1.00 90.69 85 VAL A O 1
ATOM 672 N N . GLN A 1 86 ? 8.225 11.286 -6.897 1.00 91.62 86 GLN A N 1
ATOM 673 C CA . GLN A 1 86 ? 9.103 11.763 -5.822 1.00 91.62 86 GLN A CA 1
ATOM 674 C C . GLN A 1 86 ? 9.100 10.733 -4.697 1.00 91.62 86 GLN A C 1
ATOM 676 O O . GLN A 1 86 ? 8.051 10.448 -4.114 1.00 91.62 86 GLN A O 1
ATOM 681 N N . VAL A 1 87 ? 10.269 10.168 -4.406 1.00 90.25 87 VAL A N 1
ATOM 682 C CA . VAL A 1 87 ? 10.447 9.205 -3.321 1.00 90.25 87 VAL A CA 1
ATOM 683 C C . VAL A 1 87 ? 11.029 9.944 -2.125 1.00 90.25 87 VAL A C 1
ATOM 685 O O . VAL A 1 87 ? 12.080 10.570 -2.212 1.00 90.25 87 VAL A O 1
ATOM 688 N N . LEU A 1 88 ? 10.328 9.886 -0.993 1.00 90.88 88 LEU A N 1
ATOM 689 C CA . LEU A 1 88 ? 10.723 10.629 0.206 1.00 90.88 88 LEU A CA 1
ATOM 690 C C . LEU A 1 88 ? 12.008 10.094 0.854 1.00 90.88 88 LEU A C 1
ATOM 692 O O . LEU A 1 88 ? 12.686 10.846 1.547 1.00 90.88 88 LEU A O 1
ATOM 696 N N . ASN A 1 89 ? 12.314 8.810 0.658 1.00 90.06 89 ASN A N 1
ATOM 697 C CA . ASN A 1 89 ? 13.495 8.156 1.207 1.00 90.06 89 ASN A CA 1
ATOM 698 C C . ASN A 1 89 ? 14.100 7.204 0.169 1.00 90.06 89 ASN A C 1
ATOM 700 O O . ASN A 1 89 ? 13.560 6.124 -0.065 1.00 90.06 89 ASN A O 1
ATOM 704 N N . GLU A 1 90 ? 15.191 7.631 -0.458 1.00 89.62 90 GLU A N 1
ATOM 705 C CA . GLU A 1 90 ? 15.979 6.847 -1.408 1.00 89.62 90 GLU A CA 1
ATOM 706 C C . GLU A 1 90 ? 17.463 7.045 -1.084 1.00 89.62 90 GLU A C 1
ATOM 708 O O . GLU A 1 90 ? 17.921 8.179 -0.904 1.00 89.62 90 GLU A O 1
ATOM 713 N N . ASP A 1 91 ? 18.217 5.948 -1.016 1.00 91.25 91 ASP A N 1
ATOM 714 C CA . ASP A 1 91 ? 19.636 5.989 -0.673 1.00 91.25 91 ASP A CA 1
ATOM 715 C C . ASP A 1 91 ? 20.414 6.858 -1.670 1.00 91.25 91 ASP A C 1
ATOM 717 O O . ASP A 1 91 ? 20.395 6.649 -2.883 1.00 91.25 91 ASP A O 1
ATOM 721 N N . GLY A 1 92 ? 21.107 7.871 -1.147 1.00 91.94 92 GLY A N 1
ATOM 722 C CA . GLY A 1 92 ? 21.917 8.784 -1.954 1.00 91.94 92 GLY A CA 1
ATOM 723 C C . GLY A 1 92 ? 21.138 9.867 -2.711 1.00 91.94 92 GLY A C 1
ATOM 724 O O . GLY A 1 92 ? 21.765 10.626 -3.453 1.00 91.94 92 GLY A O 1
ATOM 725 N N . LYS A 1 93 ? 19.816 10.009 -2.519 1.00 90.44 93 LYS A N 1
ATOM 726 C CA . LYS A 1 93 ? 19.020 11.092 -3.129 1.00 90.44 93 LYS A CA 1
ATOM 727 C C . LYS A 1 93 ? 18.281 11.946 -2.100 1.00 90.44 93 LYS A C 1
ATOM 729 O O . LYS A 1 93 ? 17.924 11.506 -1.013 1.00 90.44 93 LYS A O 1
ATOM 734 N N . LYS A 1 94 ? 18.056 13.218 -2.447 1.00 91.88 94 LYS A N 1
ATOM 735 C CA . LYS A 1 94 ? 17.232 14.126 -1.635 1.00 91.88 94 LYS A CA 1
ATOM 736 C C . LYS A 1 94 ? 15.755 13.812 -1.879 1.00 91.88 94 LYS A C 1
ATOM 738 O O . LYS A 1 94 ? 15.384 13.464 -2.992 1.00 91.88 94 LYS A O 1
ATOM 743 N N . ALA A 1 95 ? 14.895 14.039 -0.889 1.00 89.12 95 ALA A N 1
ATOM 744 C CA . ALA A 1 95 ? 13.455 13.772 -1.005 1.00 89.12 95 ALA A CA 1
ATOM 745 C C . ALA A 1 95 ? 12.757 14.533 -2.156 1.00 89.12 95 ALA A C 1
ATOM 747 O O . ALA A 1 95 ? 11.727 14.094 -2.656 1.00 89.12 95 ALA A O 1
ATOM 748 N N . GLN A 1 96 ? 13.302 15.681 -2.578 1.00 90.69 96 GLN A N 1
ATOM 749 C CA . GLN A 1 96 ? 12.786 16.477 -3.701 1.00 90.69 96 GLN A CA 1
ATOM 750 C C . GLN A 1 96 ? 13.331 16.022 -5.066 1.00 90.69 96 GLN A C 1
ATOM 752 O O . GLN A 1 96 ? 12.989 16.605 -6.095 1.00 90.69 96 GLN A O 1
ATOM 757 N N . SER A 1 97 ? 14.228 15.036 -5.094 1.00 91.75 97 SER A N 1
ATOM 758 C CA . SER A 1 97 ? 14.811 14.528 -6.329 1.00 91.75 97 SER A CA 1
ATOM 759 C C . SER A 1 97 ? 13.773 13.751 -7.140 1.00 91.75 97 SER A C 1
ATOM 761 O O . SER A 1 97 ? 12.975 12.975 -6.611 1.00 91.75 97 SER A O 1
ATOM 763 N N . LYS A 1 98 ? 13.808 13.947 -8.461 1.00 89.75 98 LYS A N 1
ATOM 764 C CA . LYS A 1 98 ? 12.993 13.181 -9.402 1.00 89.75 98 LYS A CA 1
ATOM 765 C C . LYS A 1 98 ? 13.488 11.733 -9.437 1.00 89.75 98 LYS A C 1
ATOM 767 O O . LYS A 1 98 ? 14.675 11.486 -9.656 1.00 89.75 98 LYS A O 1
ATOM 772 N N . SER A 1 99 ? 12.572 10.802 -9.214 1.00 91.81 99 SER A N 1
ATOM 773 C CA . SER A 1 99 ? 12.790 9.358 -9.279 1.00 91.81 99 SER A CA 1
ATOM 774 C C . SER A 1 99 ? 11.954 8.762 -10.404 1.00 91.81 99 SER A C 1
ATOM 776 O O . SER A 1 99 ? 11.001 9.386 -10.878 1.00 91.81 99 SER A O 1
ATOM 778 N N . TYR A 1 100 ? 12.314 7.556 -10.822 1.00 89.19 100 TYR A N 1
ATOM 779 C CA . TYR A 1 100 ? 11.702 6.882 -11.959 1.00 89.19 100 TYR A CA 1
ATOM 780 C C . TYR A 1 100 ? 11.195 5.514 -11.518 1.00 89.19 100 TYR A C 1
ATOM 782 O O . TYR A 1 100 ? 11.889 4.783 -10.812 1.00 89.19 100 TYR A O 1
ATOM 790 N N . LEU A 1 101 ? 9.963 5.214 -11.906 1.00 86.88 101 LEU A N 1
ATOM 791 C CA . LEU A 1 101 ? 9.322 3.919 -11.779 1.00 86.88 101 LEU A CA 1
ATOM 792 C C . LEU A 1 101 ? 9.035 3.435 -13.200 1.00 86.88 101 LEU A C 1
ATOM 794 O O . LEU A 1 101 ? 8.470 4.183 -13.994 1.00 86.88 101 LEU A O 1
ATOM 798 N N . TRP A 1 102 ? 9.409 2.200 -13.506 1.00 81.12 102 TRP A N 1
ATOM 799 C CA . TRP A 1 102 ? 9.062 1.563 -14.771 1.00 81.12 102 TRP A CA 1
ATOM 800 C C . TRP A 1 102 ? 7.840 0.679 -14.525 1.00 81.12 102 TRP A C 1
ATOM 802 O O . TRP A 1 102 ? 7.901 -0.203 -13.662 1.00 81.12 102 TRP A O 1
ATOM 812 N N . VAL A 1 103 ? 6.737 0.966 -15.220 1.00 70.06 103 VAL A N 1
ATOM 813 C CA . VAL A 1 103 ? 5.436 0.283 -15.080 1.00 70.06 103 VAL A CA 1
ATOM 814 C C . VAL A 1 103 ? 5.113 -0.494 -16.342 1.00 70.06 103 VAL A C 1
ATOM 816 O O . VAL A 1 103 ? 5.418 0.027 -17.437 1.00 70.06 103 VAL A O 1
#

pLDDT: mean 93.93, std 4.69, range [70.06, 98.12]

Sequence (103 aa):
PKPAQPIPKSMASPGLLAHVTVSKYQDALPLYRQEKILQRIGVDIPRSTLSNWMIKVGELTQPVINLLRDQLLSYDIILMDETTVQVLNEDGKKAQSKSYLWV

Organism: NCBI:txid652676

Radius of gyration: 17.25 Å; chains: 1; bounding box: 42×40×41 Å

Foldseek 3Di:
DDDDALDPPDPDHPVNLVVLVCCVPVVVQQLVNVQVVCVVVVHHDDSVNSVVSVVSVVVSCVVVVVVVVVVQVVDPDHDWDWDWDQDCDDPPDHSPDIDIDTD

InterPro domains:
  IPR004291 Transposase IS66, central domain [PF03050] (9-103)
  IPR052344 Transposase-related protein [PTHR33678] (2-103)

Secondary structure (DSSP, 8-state):
-PPPPSSTT-S--HHHHHHHHHHHHTS---HHHHHHHHHHTT----HHHHHHHHHHHHHHHHHHHHHHHHHHHTSS-----EEEEE-SSBTTB-TTSEEEEE-